Protein AF-A0A3B0MAX9-F1 (afdb_monomer)

pLDDT: mean 85.45, std 11.59, range [52.34, 97.44]

Sequence (122 aa):
MYVTTYPCHYCARHIVASGIDEVQFIEPYPKSKATELHSDSITTESSDWSPPSQGGTHVLFRPFVGVAPQLYRRVFLKDRSYKDKISGDFVFGTPAWGRPTEVYKVSYSAMEAELALEVDSA

Structure (mmCIF, N/CA/C/O backbone):
data_AF-A0A3B0MAX9-F1
#
_entry.id   AF-A0A3B0MAX9-F1
#
loop_
_atom_site.group_PDB
_atom_site.id
_atom_site.type_symbol
_atom_site.label_atom_id
_atom_site.label_alt_id
_atom_site.label_comp_id
_atom_site.label_asym_id
_atom_site.label_entity_id
_atom_site.label_seq_id
_atom_site.pdbx_PDB_ins_code
_atom_site.Cartn_x
_atom_site.Cartn_y
_atom_site.Cartn_z
_atom_site.occupancy
_atom_site.B_iso_or_equiv
_atom_site.auth_seq_id
_atom_site.auth_comp_id
_atom_site.auth_asym_id
_atom_site.auth_atom_id
_atom_site.pdbx_PDB_model_num
AT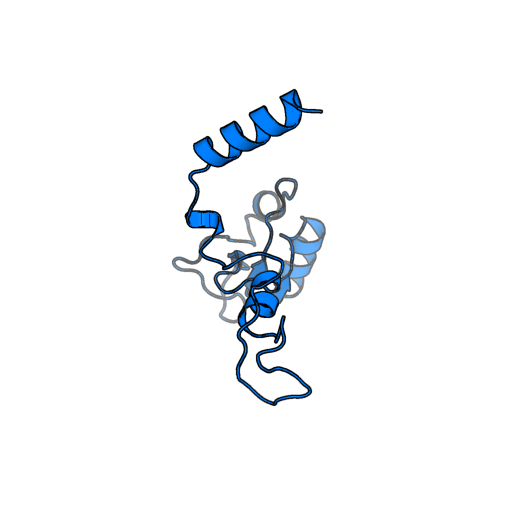OM 1 N N . MET A 1 1 ? -6.851 -9.449 -0.010 1.00 95.00 1 MET A N 1
ATOM 2 C CA . MET A 1 1 ? -7.376 -8.546 -1.061 1.00 95.00 1 MET A CA 1
ATOM 3 C C . 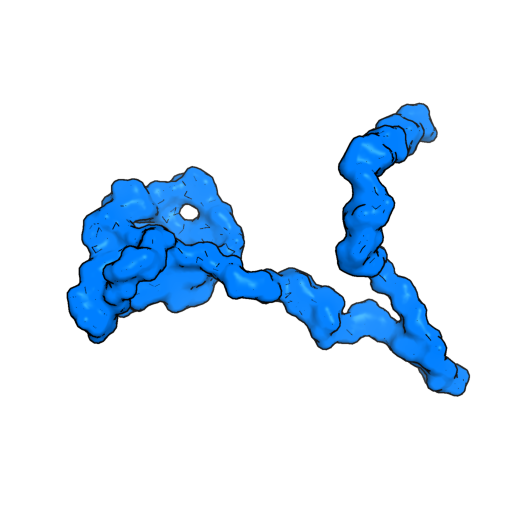MET A 1 1 ? -6.283 -7.566 -1.465 1.00 95.00 1 MET A C 1
ATOM 5 O O . MET A 1 1 ? -5.558 -7.107 -0.594 1.00 95.00 1 MET A O 1
ATOM 9 N N . TYR A 1 2 ? -6.158 -7.242 -2.754 1.00 95.25 2 TYR A N 1
ATOM 10 C CA . TYR A 1 2 ? -5.169 -6.280 -3.258 1.00 95.25 2 TYR A CA 1
ATOM 11 C C . TYR A 1 2 ? -5.874 -5.075 -3.874 1.00 95.25 2 TYR A C 1
ATOM 13 O O . TYR A 1 2 ? -6.798 -5.246 -4.669 1.00 95.25 2 TYR A O 1
ATOM 21 N N . VAL A 1 3 ? -5.440 -3.870 -3.513 1.00 95.44 3 VAL A N 1
ATOM 22 C CA . VAL A 1 3 ? -5.977 -2.602 -4.017 1.00 95.44 3 VAL A CA 1
ATOM 23 C C . VAL A 1 3 ? -4.845 -1.661 -4.413 1.00 95.44 3 VAL A C 1
ATOM 25 O O . VAL A 1 3 ? -3.737 -1.726 -3.885 1.00 95.44 3 VAL A O 1
ATOM 28 N N . THR A 1 4 ? -5.107 -0.764 -5.358 1.00 93.56 4 THR A N 1
ATOM 29 C CA . THR A 1 4 ? -4.113 0.233 -5.777 1.00 93.56 4 THR A CA 1
ATOM 30 C C . THR A 1 4 ? -3.989 1.368 -4.770 1.00 93.56 4 THR A C 1
ATOM 32 O O . THR A 1 4 ? -2.891 1.856 -4.548 1.00 93.56 4 THR A O 1
ATOM 35 N N . THR A 1 5 ? -5.080 1.742 -4.105 1.00 95.12 5 THR A N 1
ATOM 36 C CA . THR A 1 5 ? -5.141 2.903 -3.210 1.00 95.12 5 THR A CA 1
ATOM 37 C C . THR A 1 5 ? -5.804 2.514 -1.890 1.00 95.12 5 THR A C 1
ATOM 39 O O . THR A 1 5 ? -6.697 1.664 -1.870 1.00 95.12 5 THR A O 1
ATOM 42 N N . TYR A 1 6 ? -5.370 3.126 -0.787 1.00 97.12 6 TYR A N 1
ATOM 43 C CA . TYR A 1 6 ? -5.881 2.839 0.553 1.00 97.12 6 TYR A CA 1
ATOM 44 C C . TYR A 1 6 ? -7.418 3.003 0.637 1.00 97.12 6 TYR A C 1
ATOM 46 O O . TYR A 1 6 ? -7.936 4.052 0.236 1.00 97.12 6 TYR A O 1
ATOM 54 N N . PRO A 1 7 ? -8.169 2.004 1.152 1.00 96.94 7 PRO A N 1
ATOM 55 C CA . PRO A 1 7 ? -9.632 2.035 1.140 1.00 96.94 7 PRO A CA 1
ATOM 56 C C . PRO A 1 7 ? -10.217 3.216 1.922 1.00 96.94 7 PRO A C 1
ATOM 58 O O . PRO A 1 7 ? -9.702 3.609 2.970 1.00 96.94 7 PRO A O 1
ATOM 61 N N . CYS A 1 8 ? -11.337 3.766 1.446 1.00 95.94 8 CYS A N 1
ATOM 62 C CA . CYS A 1 8 ? -12.124 4.737 2.207 1.00 95.94 8 CYS A CA 1
ATOM 63 C C . CYS A 1 8 ? -12.957 4.045 3.306 1.00 95.94 8 CYS A C 1
ATOM 65 O O . CYS A 1 8 ? -13.072 2.821 3.341 1.00 95.94 8 CYS A O 1
ATOM 67 N N . HIS A 1 9 ? -13.593 4.824 4.184 1.00 95.00 9 HIS A N 1
ATOM 68 C CA . HIS A 1 9 ? -14.373 4.305 5.316 1.00 95.00 9 HIS A CA 1
ATOM 69 C C . HIS A 1 9 ? -15.600 3.458 4.915 1.00 95.00 9 HIS A C 1
ATOM 71 O O . HIS A 1 9 ? -15.942 2.516 5.630 1.00 95.00 9 HIS A O 1
ATOM 77 N N . TYR A 1 10 ? -16.246 3.745 3.776 1.00 95.19 10 TYR A N 1
ATOM 78 C CA . TYR A 1 10 ? -17.339 2.909 3.259 1.00 95.19 10 TYR A CA 1
ATOM 79 C C . TYR A 1 10 ? -16.824 1.574 2.720 1.00 95.19 10 TYR A C 1
ATOM 81 O O . TYR A 1 10 ? -17.371 0.527 3.058 1.00 95.19 10 TYR A O 1
ATOM 89 N N . CYS A 1 11 ? -15.735 1.593 1.945 1.00 96.12 11 CYS A N 1
ATOM 90 C CA . CYS A 1 11 ? -15.091 0.366 1.479 1.00 96.12 11 CYS A CA 1
ATOM 91 C C . CYS A 1 11 ? -14.624 -0.489 2.662 1.00 96.12 11 CYS A C 1
ATOM 93 O O . CYS A 1 11 ? -14.879 -1.687 2.680 1.00 96.12 11 CYS A O 1
ATOM 95 N N . ALA A 1 12 ? -14.006 0.131 3.670 1.00 96.38 12 ALA A N 1
ATOM 96 C CA . ALA A 1 12 ? -13.536 -0.536 4.879 1.00 96.38 12 ALA A CA 1
ATOM 97 C C . ALA A 1 12 ? -14.659 -1.289 5.611 1.00 96.38 12 ALA A C 1
ATOM 99 O O . ALA A 1 12 ? -14.485 -2.459 5.941 1.00 96.38 12 ALA A O 1
ATOM 100 N N . ARG A 1 13 ? -15.846 -0.680 5.750 1.00 95.81 13 ARG A N 1
ATOM 101 C CA . ARG A 1 13 ? -17.030 -1.343 6.325 1.00 95.81 13 ARG A CA 1
ATOM 102 C C . ARG A 1 13 ? -17.394 -2.627 5.577 1.00 95.81 13 ARG A C 1
ATOM 104 O O . ARG A 1 13 ? -17.696 -3.639 6.202 1.00 95.81 13 ARG A O 1
ATOM 111 N N . HIS A 1 14 ? -17.394 -2.585 4.246 1.00 96.56 14 HIS A N 1
ATOM 112 C CA . HIS A 1 14 ? -17.717 -3.758 3.432 1.00 96.56 14 HIS A CA 1
ATOM 113 C C . HIS A 1 14 ? -16.614 -4.818 3.479 1.00 96.56 14 HIS A C 1
ATOM 115 O O . HIS A 1 14 ? -16.927 -6.003 3.528 1.00 96.56 14 HIS A O 1
ATOM 121 N N . ILE A 1 15 ? -15.347 -4.399 3.520 1.00 96.75 15 ILE A N 1
ATOM 122 C CA . ILE A 1 15 ? -14.191 -5.293 3.647 1.00 96.75 15 ILE A CA 1
ATOM 123 C C . ILE A 1 15 ? -14.290 -6.090 4.953 1.00 96.75 15 ILE A C 1
ATOM 125 O O . ILE A 1 15 ? -14.263 -7.319 4.914 1.00 96.75 15 ILE A O 1
ATOM 129 N N . VAL A 1 16 ? -14.491 -5.403 6.082 1.00 95.81 16 VAL A N 1
ATOM 130 C CA . VAL A 1 16 ? -14.672 -6.036 7.399 1.00 95.81 16 VAL A CA 1
ATOM 131 C C . VAL A 1 16 ? -15.869 -6.989 7.385 1.00 95.81 16 VAL A C 1
ATOM 133 O O . VAL A 1 16 ? -15.727 -8.158 7.729 1.00 95.81 16 VAL A O 1
ATOM 136 N N . ALA A 1 17 ? -17.034 -6.536 6.907 1.00 95.12 17 ALA A N 1
ATOM 137 C CA . ALA A 1 17 ? -18.247 -7.358 6.874 1.00 95.12 17 ALA A CA 1
ATOM 138 C C . ALA A 1 17 ? -18.128 -8.608 5.982 1.00 95.12 17 ALA A C 1
ATOM 140 O O . ALA A 1 17 ? -18.837 -9.587 6.197 1.00 95.12 17 ALA A O 1
ATOM 141 N N . SER A 1 18 ? -17.245 -8.580 4.980 1.00 95.38 18 SER A N 1
ATOM 142 C CA . SER A 1 18 ? -16.983 -9.726 4.104 1.00 95.38 18 SER A CA 1
ATOM 143 C C . SER A 1 18 ? -16.016 -10.758 4.693 1.00 95.38 18 SER A C 1
ATOM 145 O O . SER A 1 18 ? -15.798 -11.792 4.067 1.00 95.38 18 SER A O 1
ATOM 147 N N . GLY A 1 19 ? -15.444 -10.499 5.876 1.00 93.62 19 GLY A N 1
ATOM 148 C CA . GLY A 1 19 ? -14.521 -11.422 6.540 1.00 93.62 19 GLY A CA 1
ATOM 149 C C . GLY A 1 19 ? -13.186 -11.577 5.810 1.00 93.62 19 GLY A C 1
ATOM 150 O O . GLY A 1 19 ? -12.591 -12.650 5.833 1.00 93.62 19 GLY A O 1
ATOM 151 N N . ILE A 1 20 ? -12.730 -10.534 5.109 1.00 96.88 20 ILE A N 1
ATOM 152 C CA . ILE A 1 20 ? -11.412 -10.529 4.465 1.00 96.88 20 ILE A CA 1
ATOM 153 C C . ILE A 1 20 ? -10.336 -10.495 5.545 1.00 96.88 20 ILE A C 1
ATOM 155 O O . ILE A 1 20 ? -10.395 -9.654 6.432 1.00 96.88 20 ILE A O 1
ATOM 159 N N . ASP A 1 21 ? -9.316 -11.341 5.416 1.00 96.88 21 ASP A N 1
ATOM 160 C CA . ASP A 1 21 ? -8.231 -11.365 6.396 1.00 96.88 21 ASP A CA 1
ATOM 161 C C . ASP A 1 21 ? -7.308 -10.147 6.284 1.00 96.88 21 ASP A C 1
ATOM 163 O O . ASP A 1 21 ? -7.007 -9.468 7.262 1.00 96.88 21 ASP A O 1
ATOM 167 N N . GLU A 1 22 ? -6.856 -9.855 5.067 1.00 96.69 22 GLU A N 1
ATOM 168 C CA . GLU A 1 22 ? -5.798 -8.880 4.829 1.00 96.69 22 GLU A CA 1
ATOM 169 C C . GLU A 1 22 ? -6.064 -8.060 3.561 1.00 96.69 22 GLU A C 1
ATOM 171 O O . GLU A 1 22 ? -6.474 -8.593 2.521 1.00 96.69 22 GLU A O 1
ATOM 176 N N . VAL A 1 23 ? -5.776 -6.762 3.626 1.00 97.44 23 VAL A N 1
ATOM 177 C CA . VAL A 1 23 ? -5.782 -5.820 2.508 1.00 97.44 23 VAL A CA 1
ATOM 178 C C . VAL A 1 23 ? -4.375 -5.274 2.288 1.00 97.44 23 VAL A C 1
ATOM 180 O O . VAL A 1 23 ? -3.795 -4.646 3.173 1.00 97.44 23 VAL A O 1
ATOM 183 N N . GLN A 1 24 ? -3.858 -5.455 1.074 1.00 96.12 24 GLN A N 1
ATOM 184 C CA . GLN A 1 24 ? -2.622 -4.825 0.614 1.00 96.12 24 GLN A CA 1
ATOM 185 C C . GLN A 1 24 ? -2.920 -3.658 -0.314 1.00 96.12 24 GLN A C 1
ATOM 187 O O . GLN A 1 24 ? -3.632 -3.829 -1.305 1.00 96.12 24 GLN A O 1
ATOM 192 N N . PHE A 1 25 ? -2.350 -2.493 -0.012 1.00 95.69 25 PHE A N 1
ATOM 193 C CA . PHE A 1 25 ? -2.522 -1.272 -0.799 1.00 95.69 25 PHE A CA 1
ATOM 194 C C . PHE A 1 25 ? -1.181 -0.717 -1.285 1.00 95.69 25 PHE A C 1
ATOM 196 O O . PHE A 1 25 ? -0.178 -0.823 -0.587 1.00 95.69 25 PHE A O 1
ATOM 203 N N . ILE A 1 26 ? -1.152 -0.116 -2.477 1.00 92.94 26 ILE A N 1
ATOM 204 C CA . ILE A 1 26 ? 0.079 0.466 -3.041 1.00 92.94 26 ILE A CA 1
ATOM 205 C C . ILE A 1 26 ? 0.218 1.933 -2.624 1.00 92.94 26 ILE A C 1
ATOM 207 O O . ILE A 1 26 ? 1.256 2.344 -2.116 1.00 92.94 26 ILE A O 1
ATOM 211 N N . GLU A 1 27 ? -0.833 2.722 -2.823 1.00 92.25 27 GLU A N 1
ATOM 212 C CA . GLU A 1 27 ? -0.810 4.168 -2.622 1.00 92.25 27 GLU A CA 1
ATOM 213 C C . GLU A 1 27 ? -1.568 4.561 -1.346 1.00 92.25 27 GLU A C 1
ATOM 215 O O . GLU A 1 27 ? -2.696 4.097 -1.128 1.00 92.25 27 GLU A O 1
ATOM 220 N N . PRO A 1 28 ? -1.000 5.434 -0.496 1.00 93.25 28 PRO A N 1
ATOM 221 C CA . PRO A 1 28 ? -1.709 5.950 0.668 1.00 93.25 28 PRO A CA 1
ATOM 222 C C . PRO A 1 28 ? -2.867 6.869 0.246 1.00 93.25 28 PRO A C 1
ATOM 224 O O . PRO A 1 28 ? -2.804 7.543 -0.781 1.00 93.25 28 PRO A O 1
ATOM 227 N N . TYR A 1 29 ? -3.910 6.956 1.077 1.00 94.56 29 TYR A N 1
ATOM 228 C CA . TYR A 1 29 ? -5.022 7.894 0.886 1.00 94.56 29 TYR A CA 1
ATOM 229 C C . TYR A 1 29 ? -5.197 8.771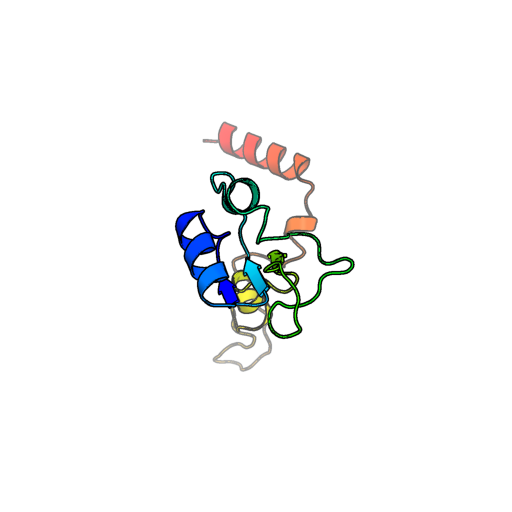 2.135 1.00 94.56 29 TYR A C 1
ATOM 231 O O . TYR A 1 29 ? -5.958 8.407 3.032 1.00 94.56 29 TYR A O 1
ATOM 239 N N . PRO A 1 30 ? -4.526 9.938 2.213 1.00 90.81 30 PRO A N 1
ATOM 240 C CA . PRO A 1 30 ? -4.472 10.760 3.431 1.00 90.81 30 PRO A CA 1
ATOM 241 C C . PRO A 1 30 ? -5.828 11.261 3.943 1.00 90.81 30 PRO A C 1
ATOM 243 O O . PRO A 1 30 ? -5.961 11.616 5.106 1.00 90.81 30 PRO A O 1
ATOM 246 N N . LYS A 1 31 ? -6.844 11.313 3.073 1.00 91.69 31 LYS A N 1
ATOM 247 C CA . LYS A 1 31 ? -8.208 11.725 3.444 1.00 91.69 31 LYS A CA 1
ATOM 248 C C . LYS A 1 31 ? -9.057 10.567 3.979 1.00 91.69 31 LYS A C 1
ATOM 250 O O . LYS A 1 31 ? -10.193 10.794 4.392 1.00 91.69 31 LYS A O 1
ATOM 255 N N . SER A 1 32 ? -8.557 9.332 3.930 1.00 93.88 32 SER A N 1
ATOM 256 C CA . SER A 1 32 ? -9.277 8.185 4.472 1.00 93.88 32 SER A CA 1
ATOM 257 C C . SER A 1 32 ? -9.290 8.225 5.993 1.00 93.88 32 SER A C 1
ATOM 259 O O . SER A 1 32 ? -8.254 8.385 6.626 1.00 93.88 32 SER A O 1
ATOM 261 N N . LYS A 1 33 ? -10.469 7.992 6.569 1.00 93.25 33 LYS A N 1
ATOM 262 C CA . LYS A 1 33 ? -10.669 7.782 8.008 1.00 93.25 33 LYS A CA 1
ATOM 263 C C . LYS A 1 33 ? -10.958 6.319 8.347 1.00 93.25 33 LYS A C 1
ATOM 265 O O . LYS A 1 33 ? -11.597 6.040 9.352 1.00 93.25 33 LYS A O 1
ATOM 270 N N . ALA A 1 34 ? -10.579 5.378 7.477 1.00 95.19 34 ALA A N 1
ATOM 271 C CA . ALA A 1 34 ? -10.944 3.970 7.644 1.00 95.19 34 ALA A CA 1
ATOM 272 C C . ALA A 1 34 ? -10.451 3.384 8.977 1.00 95.19 34 ALA A C 1
ATOM 274 O O . ALA A 1 34 ? -11.254 2.807 9.698 1.00 95.19 34 ALA A O 1
ATOM 275 N N . THR A 1 35 ? -9.176 3.584 9.324 1.00 93.62 35 THR A N 1
ATOM 276 C CA . THR A 1 35 ? -8.595 3.080 10.583 1.00 93.62 35 THR A CA 1
ATOM 277 C C . THR A 1 35 ? -9.142 3.807 11.804 1.00 93.62 35 THR A C 1
ATOM 279 O O . THR A 1 35 ? -9.314 3.201 12.848 1.00 93.62 35 THR A O 1
ATOM 282 N N . GLU A 1 36 ? -9.424 5.106 11.680 1.00 94.19 36 GLU A N 1
ATOM 283 C CA . GLU A 1 36 ? -9.956 5.917 12.780 1.00 94.19 36 GLU A CA 1
ATOM 284 C C . GLU A 1 36 ? -11.405 5.526 13.115 1.00 94.19 36 GLU A C 1
ATOM 286 O O . GLU A 1 36 ? -11.755 5.401 14.283 1.00 94.19 36 GLU A O 1
ATOM 291 N N . LEU A 1 37 ? -12.244 5.314 12.094 1.00 94.62 37 LEU A N 1
ATOM 292 C CA . LEU A 1 37 ? -13.668 5.000 12.262 1.00 94.62 37 LEU A CA 1
ATOM 293 C C . LEU A 1 37 ? -13.952 3.521 12.551 1.00 94.62 37 LEU A C 1
ATOM 295 O O . LEU A 1 37 ? -15.006 3.229 13.104 1.00 94.62 37 LEU A O 1
ATOM 299 N N . HIS A 1 38 ? -13.053 2.615 12.160 1.00 94.31 38 HIS A N 1
ATOM 300 C CA . HIS A 1 38 ? -13.193 1.162 12.342 1.00 94.31 38 HIS A CA 1
ATOM 301 C C . HIS A 1 38 ? -11.994 0.587 13.108 1.00 94.31 38 HIS A C 1
ATOM 303 O O . HIS A 1 38 ? -11.443 -0.451 12.739 1.00 94.31 38 HIS A O 1
ATOM 309 N N . SER A 1 39 ? -11.541 1.300 14.142 1.00 93.94 39 SER A N 1
ATOM 310 C CA . SER A 1 39 ? -10.390 0.919 14.978 1.00 93.94 39 SER A CA 1
ATOM 311 C C . SER A 1 39 ? -10.626 -0.343 15.812 1.00 93.94 39 SER A C 1
ATOM 313 O O . SER A 1 39 ? -9.678 -0.938 16.308 1.00 93.94 39 SER A O 1
ATOM 315 N N . ASP A 1 40 ? -11.882 -0.757 15.945 1.00 94.69 40 ASP A N 1
ATOM 316 C CA . ASP A 1 40 ? -12.343 -1.978 16.604 1.00 94.69 40 ASP A CA 1
ATOM 317 C C . ASP A 1 40 ? -12.207 -3.236 15.730 1.00 94.69 40 ASP A C 1
ATOM 319 O O . ASP A 1 40 ? -12.297 -4.353 16.236 1.00 94.69 40 ASP A O 1
ATOM 323 N N . SER A 1 41 ? -12.036 -3.054 14.417 1.00 95.12 41 SER A N 1
ATOM 324 C CA . SER A 1 41 ? -12.074 -4.137 13.429 1.00 95.12 41 SER A CA 1
ATOM 325 C C . SER A 1 41 ? -10.925 -4.096 12.417 1.00 95.12 41 SER A C 1
ATOM 327 O O . SER A 1 41 ? -10.794 -5.009 11.602 1.00 95.12 41 SER A O 1
ATOM 329 N N . ILE A 1 42 ? -10.096 -3.050 12.413 1.00 96.50 42 ILE A N 1
ATOM 330 C CA . ILE A 1 42 ? -8.983 -2.874 11.471 1.00 96.50 42 ILE A CA 1
ATOM 331 C C . ILE A 1 42 ? -7.701 -2.592 12.243 1.00 96.50 42 ILE A C 1
ATOM 333 O O . ILE A 1 42 ? -7.675 -1.733 13.117 1.00 96.50 42 ILE A O 1
ATOM 337 N N . THR A 1 43 ? -6.617 -3.266 11.865 1.00 95.62 43 THR A N 1
ATOM 338 C CA . THR A 1 43 ? -5.269 -2.975 12.363 1.00 95.62 43 THR A CA 1
ATOM 339 C C . THR A 1 43 ? -4.310 -2.710 11.207 1.00 95.62 43 THR A C 1
ATOM 341 O O . THR A 1 43 ? -4.466 -3.260 10.116 1.00 95.62 43 THR A O 1
ATOM 344 N N . THR A 1 44 ? -3.310 -1.859 11.429 1.00 94.25 44 THR A N 1
ATOM 345 C CA . THR A 1 44 ? -2.181 -1.663 10.500 1.00 94.25 44 THR A CA 1
ATOM 346 C C . THR A 1 44 ? -0.904 -2.348 10.976 1.00 94.25 44 THR A C 1
ATOM 348 O O . THR A 1 44 ? 0.074 -2.423 10.235 1.00 94.25 44 THR A O 1
ATOM 351 N N . GLU A 1 45 ? -0.900 -2.837 12.213 1.00 92.12 45 GLU A N 1
ATOM 352 C CA . GLU A 1 45 ? 0.246 -3.495 12.825 1.00 92.12 45 GLU A CA 1
ATOM 353 C C . GLU A 1 45 ? 0.194 -4.995 12.542 1.00 92.12 45 GLU A C 1
ATOM 355 O O . GLU A 1 45 ? -0.817 -5.654 12.779 1.00 92.12 45 GLU A O 1
ATOM 360 N N . SER A 1 46 ? 1.292 -5.538 12.015 1.00 89.38 46 SER A N 1
ATOM 361 C CA . SER A 1 46 ? 1.414 -6.970 11.723 1.00 89.38 46 SER A CA 1
ATOM 362 C C . SER A 1 46 ? 1.994 -7.783 12.884 1.00 89.38 46 SER A C 1
ATOM 364 O O . SER A 1 46 ? 1.989 -9.009 12.823 1.00 89.38 46 SER A O 1
ATOM 366 N N . SER A 1 47 ? 2.553 -7.126 13.904 1.00 87.00 47 SER A N 1
ATOM 367 C CA . SER A 1 47 ? 3.067 -7.774 15.114 1.00 87.00 47 SER A CA 1
ATOM 368 C C . SER A 1 47 ? 1.908 -8.371 15.907 1.00 87.00 47 SER A C 1
ATOM 370 O O . SER A 1 47 ? 0.956 -7.666 16.223 1.00 87.00 47 SER A O 1
ATOM 372 N N . ASP A 1 48 ? 1.979 -9.674 16.181 1.00 88.00 48 ASP A N 1
ATOM 373 C CA . ASP A 1 48 ? 0.977 -10.443 16.937 1.00 88.00 48 ASP A CA 1
ATOM 374 C C . ASP A 1 48 ? -0.436 -10.471 16.321 1.00 88.00 48 ASP A C 1
ATOM 376 O O . ASP A 1 48 ? -1.413 -10.858 16.966 1.00 88.00 48 ASP A O 1
ATOM 380 N N . TRP A 1 49 ? -0.553 -10.114 15.039 1.00 95.00 49 TRP A N 1
ATOM 381 C CA . TRP A 1 49 ? -1.811 -10.195 14.308 1.00 95.00 49 TRP A CA 1
ATOM 382 C C . TRP A 1 49 ? -2.163 -11.645 13.954 1.00 95.00 49 TRP A C 1
ATOM 384 O O . TRP A 1 49 ? -1.340 -12.399 13.430 1.00 95.00 49 TRP A O 1
ATOM 394 N N . SER A 1 50 ? -3.425 -12.012 14.187 1.00 94.31 50 SER A N 1
ATOM 395 C CA . SER A 1 50 ? -4.022 -13.266 13.725 1.00 94.31 50 SER A CA 1
ATOM 396 C C . SER A 1 50 ? -5.133 -12.978 12.712 1.00 94.31 50 SER A C 1
ATOM 398 O O . SER A 1 50 ? -5.893 -12.021 12.893 1.00 94.31 50 SER A O 1
ATOM 400 N N . PRO A 1 51 ? -5.253 -13.785 11.645 1.00 94.56 51 PRO A N 1
ATOM 401 C CA . PRO A 1 51 ? -6.271 -13.567 10.633 1.00 94.56 51 PRO A CA 1
ATOM 402 C C . PRO A 1 51 ? -7.684 -13.841 11.173 1.00 94.56 51 PRO A C 1
ATOM 404 O O . PRO A 1 51 ? -7.873 -14.812 11.915 1.00 94.56 51 PRO A O 1
ATOM 407 N N . PRO A 1 52 ? -8.690 -13.043 10.770 1.00 93.62 52 PRO A N 1
ATOM 408 C CA . PRO A 1 52 ? -10.107 -13.298 11.022 1.00 93.62 52 PRO A CA 1
ATOM 409 C C . PRO A 1 52 ? -10.551 -14.739 10.749 1.00 93.62 52 PRO A C 1
ATOM 411 O O . PRO A 1 52 ? -11.276 -15.331 11.549 1.00 93.62 52 PRO A O 1
ATOM 414 N N . SER A 1 53 ? -10.049 -15.354 9.677 1.00 93.81 53 SER A N 1
ATOM 415 C CA . SER A 1 53 ? -10.314 -16.753 9.329 1.00 93.81 53 SER A CA 1
ATOM 416 C C . SER A 1 53 ? -9.806 -17.776 10.356 1.00 93.81 53 SER A C 1
ATOM 418 O O . SER A 1 53 ? -10.307 -18.898 10.390 1.00 93.81 53 SER A O 1
ATOM 420 N N . GLN A 1 54 ? -8.852 -17.403 11.216 1.00 93.44 54 GLN A N 1
ATOM 421 C CA . GLN A 1 54 ? -8.316 -18.234 12.304 1.00 93.44 54 GLN A CA 1
ATOM 422 C C . GLN A 1 54 ? -8.764 -17.762 13.697 1.00 93.44 54 GLN A C 1
ATOM 424 O O . GLN A 1 54 ? -8.170 -18.148 14.701 1.00 93.44 54 GLN A O 1
ATOM 429 N N . GLY A 1 55 ? -9.817 -16.944 13.777 1.00 90.88 55 GLY A N 1
ATOM 430 C CA . GLY A 1 55 ? -10.351 -16.437 15.044 1.00 90.88 55 GLY A CA 1
ATOM 431 C C . GLY A 1 55 ? -9.736 -15.116 15.508 1.00 90.88 55 GLY A C 1
ATOM 432 O O . GLY A 1 55 ? -10.003 -14.687 16.630 1.00 90.88 55 GLY A O 1
ATOM 433 N N . GLY A 1 56 ? -8.946 -14.456 14.657 1.00 93.19 56 GLY A N 1
ATOM 434 C CA . GLY A 1 56 ? -8.581 -13.059 14.854 1.00 93.19 56 GLY A CA 1
ATOM 435 C C . GLY A 1 56 ? -9.798 -12.136 14.769 1.00 93.19 56 GLY A C 1
ATOM 436 O O . GLY A 1 56 ? -10.835 -12.480 14.206 1.00 93.19 56 GLY A O 1
ATOM 437 N N . THR A 1 57 ? -9.686 -10.941 15.339 1.00 92.81 57 THR A N 1
ATOM 438 C CA . THR A 1 57 ? -10.789 -9.963 15.357 1.00 92.81 57 THR A CA 1
ATOM 439 C C . THR A 1 57 ? -10.609 -8.834 14.348 1.00 92.81 57 THR A C 1
ATOM 441 O O . THR A 1 57 ? -11.593 -8.228 13.941 1.00 92.81 57 THR A O 1
ATOM 444 N N . HIS A 1 58 ? -9.371 -8.562 13.923 1.00 95.69 58 HIS A N 1
ATOM 445 C CA . HIS A 1 58 ? -9.046 -7.399 13.101 1.00 95.69 58 HIS A CA 1
ATOM 446 C C . HIS A 1 58 ? -8.609 -7.800 11.695 1.00 95.69 58 HIS A C 1
ATOM 448 O O . HIS A 1 58 ? -7.801 -8.710 11.518 1.00 95.69 58 HIS A O 1
ATOM 454 N N . VAL A 1 59 ? -9.075 -7.057 10.697 1.00 97.25 59 VAL A N 1
ATOM 455 C CA . VAL A 1 59 ? -8.560 -7.114 9.327 1.00 97.25 59 VAL A CA 1
ATOM 456 C C . VAL A 1 59 ? -7.243 -6.346 9.256 1.00 97.25 59 VAL A C 1
ATOM 458 O O . VAL A 1 59 ? -7.169 -5.199 9.703 1.00 97.25 59 VAL A O 1
ATOM 461 N N . LEU A 1 60 ? -6.208 -6.943 8.663 1.00 97.44 60 LEU A N 1
ATOM 462 C CA . LEU A 1 60 ? -4.901 -6.298 8.530 1.00 97.44 60 LEU A CA 1
ATOM 463 C C . LEU A 1 60 ? -4.832 -5.441 7.267 1.00 97.44 60 LEU A C 1
ATOM 465 O O . LEU A 1 60 ? -4.966 -5.939 6.151 1.00 97.44 60 LEU A O 1
ATOM 469 N N . PHE A 1 61 ? -4.576 -4.148 7.429 1.00 97.12 61 PHE A N 1
ATOM 470 C CA . PHE A 1 61 ? -4.330 -3.215 6.336 1.00 97.12 61 PHE A CA 1
ATOM 471 C C . PHE A 1 61 ? -2.836 -2.923 6.286 1.00 97.12 61 PHE A C 1
ATOM 473 O O . PHE A 1 61 ? -2.316 -2.201 7.133 1.00 97.12 61 PHE A O 1
ATOM 480 N N . ARG A 1 62 ? -2.136 -3.449 5.277 1.00 95.69 62 ARG A N 1
ATOM 481 C CA . ARG A 1 62 ? -0.689 -3.246 5.146 1.00 95.69 62 ARG A CA 1
ATOM 482 C C . ARG A 1 62 ? -0.292 -2.646 3.798 1.00 95.69 62 ARG A C 1
ATOM 484 O O . ARG A 1 62 ? -0.906 -2.969 2.776 1.00 95.69 62 ARG A O 1
ATOM 491 N N . PRO A 1 63 ? 0.747 -1.799 3.760 1.00 94.75 63 PRO A N 1
ATOM 492 C CA . PRO A 1 63 ? 1.300 -1.346 2.497 1.00 94.75 63 PRO A CA 1
ATOM 493 C C . PRO A 1 63 ? 1.908 -2.532 1.744 1.00 94.75 63 PRO A C 1
ATOM 495 O O . PRO A 1 63 ? 2.513 -3.433 2.330 1.00 94.75 63 PRO A O 1
ATOM 498 N N . PHE A 1 64 ? 1.746 -2.532 0.427 1.00 92.62 64 PHE A N 1
ATOM 499 C CA . PHE A 1 64 ? 2.383 -3.494 -0.454 1.00 92.62 64 PHE A CA 1
ATOM 500 C C . PHE A 1 64 ? 3.899 -3.274 -0.434 1.00 92.62 64 PHE A C 1
ATOM 502 O O . PHE A 1 64 ? 4.387 -2.193 -0.766 1.00 92.62 64 PHE A O 1
ATOM 509 N N . VAL A 1 65 ? 4.647 -4.318 -0.076 1.00 89.31 65 VAL A N 1
ATOM 510 C CA . VAL A 1 65 ? 6.113 -4.322 -0.101 1.00 89.31 65 VAL A CA 1
ATOM 511 C C . VAL A 1 65 ? 6.567 -5.228 -1.238 1.00 89.31 65 VAL A C 1
ATOM 513 O O . VAL A 1 65 ? 6.322 -6.432 -1.219 1.00 89.31 65 VAL A O 1
ATOM 516 N N . GLY A 1 66 ? 7.226 -4.650 -2.240 1.00 85.75 66 GLY A N 1
ATOM 517 C CA . GLY A 1 66 ? 7.714 -5.392 -3.397 1.00 85.75 66 GLY A CA 1
ATOM 518 C C . GLY A 1 66 ? 7.893 -4.517 -4.631 1.00 85.75 66 GLY A C 1
ATOM 519 O O . GLY A 1 66 ? 8.014 -3.295 -4.552 1.00 85.75 66 GLY A O 1
ATOM 520 N N . VAL A 1 67 ? 7.902 -5.156 -5.801 1.00 83.31 67 VAL A N 1
ATOM 521 C CA . VAL A 1 67 ? 8.006 -4.460 -7.086 1.00 83.31 67 VAL A CA 1
ATOM 522 C C . VAL A 1 67 ? 6.637 -3.902 -7.454 1.00 83.31 67 VAL A C 1
ATOM 524 O O . VAL A 1 67 ? 5.729 -4.655 -7.803 1.00 83.31 67 VAL A O 1
ATOM 527 N N . ALA A 1 68 ? 6.487 -2.578 -7.388 1.00 79.06 68 ALA A N 1
ATOM 528 C CA . ALA A 1 68 ? 5.259 -1.919 -7.815 1.00 79.06 68 ALA A CA 1
ATOM 529 C C . ALA A 1 68 ? 4.923 -2.294 -9.276 1.00 79.06 68 ALA A C 1
ATOM 531 O O . ALA A 1 68 ? 5.841 -2.403 -10.098 1.00 79.06 68 ALA A O 1
ATOM 532 N N . PRO A 1 69 ? 3.637 -2.421 -9.652 1.00 79.19 69 PRO A N 1
ATOM 533 C CA . PRO A 1 69 ? 3.235 -2.794 -11.012 1.00 79.19 69 PRO A CA 1
ATOM 534 C C . PRO A 1 69 ? 3.876 -1.927 -12.109 1.00 79.19 69 PRO A C 1
ATOM 536 O O . PRO A 1 69 ? 4.280 -2.430 -13.158 1.00 79.19 69 PRO A O 1
ATOM 539 N N . GLN A 1 70 ? 4.048 -0.628 -11.838 1.00 75.56 70 GLN A N 1
ATOM 540 C CA . GLN A 1 70 ? 4.718 0.311 -12.746 1.00 75.56 70 GLN A CA 1
ATOM 541 C C . GLN A 1 70 ? 6.200 -0.027 -12.962 1.00 75.56 70 GLN A C 1
ATOM 543 O O . GLN A 1 70 ? 6.717 0.113 -14.070 1.00 75.56 70 GLN A O 1
ATOM 548 N N . LEU A 1 71 ? 6.888 -0.497 -11.919 1.00 76.12 71 LEU A N 1
ATOM 549 C 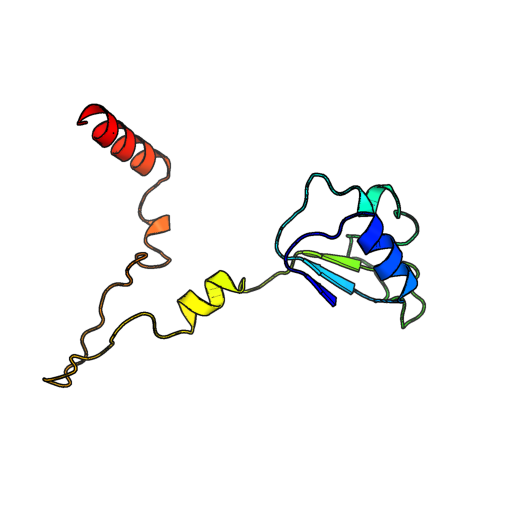CA . LEU A 1 71 ? 8.295 -0.884 -11.984 1.00 76.12 71 LEU A CA 1
ATOM 550 C C . LEU A 1 71 ? 8.464 -2.257 -12.649 1.00 76.12 71 LEU A C 1
ATOM 552 O O . LEU A 1 71 ? 9.407 -2.452 -13.410 1.00 76.12 71 LEU A O 1
ATOM 556 N N . TYR A 1 72 ? 7.522 -3.182 -12.433 1.00 81.56 72 TYR A N 1
ATOM 557 C CA . TYR A 1 72 ? 7.550 -4.515 -13.042 1.00 81.56 72 TYR A CA 1
ATOM 558 C C . TYR A 1 72 ? 7.612 -4.429 -14.570 1.00 81.56 72 TYR A C 1
ATOM 560 O O . TYR A 1 72 ? 8.469 -5.049 -15.199 1.00 81.56 72 TYR A O 1
ATOM 568 N N . ARG A 1 73 ? 6.767 -3.581 -15.173 1.00 77.69 73 ARG A N 1
ATOM 569 C CA . ARG A 1 73 ? 6.795 -3.327 -16.619 1.00 77.69 73 ARG A CA 1
ATOM 570 C C . ARG A 1 73 ? 8.152 -2.802 -17.088 1.00 77.69 73 ARG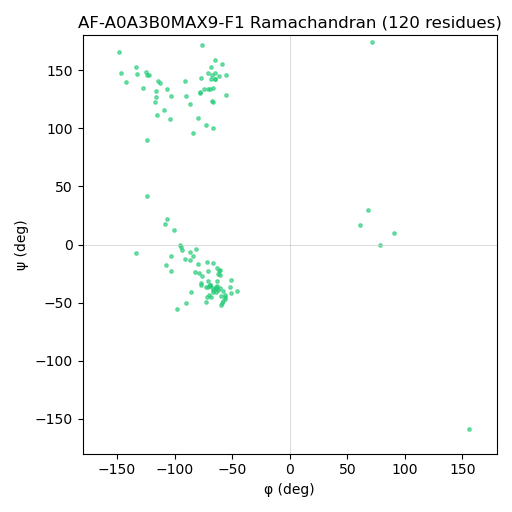 A C 1
ATOM 572 O O . ARG A 1 73 ? 8.614 -3.216 -18.141 1.00 77.69 73 ARG A O 1
ATOM 579 N N . ARG A 1 74 ? 8.798 -1.922 -16.322 1.00 73.75 74 ARG A N 1
ATOM 580 C CA . ARG A 1 74 ? 10.108 -1.359 -16.693 1.00 73.75 74 ARG A CA 1
ATOM 581 C C . ARG A 1 74 ? 11.234 -2.389 -16.638 1.00 73.75 74 ARG A C 1
ATOM 583 O O . ARG A 1 74 ? 12.156 -2.313 -17.438 1.00 73.75 74 ARG A O 1
ATOM 590 N N . VAL A 1 75 ? 11.175 -3.319 -15.687 1.00 74.62 75 VAL A N 1
ATOM 591 C CA . VAL A 1 75 ? 12.249 -4.298 -15.462 1.00 74.62 75 VAL A CA 1
ATOM 592 C C . VAL A 1 75 ? 12.094 -5.528 -16.356 1.00 74.62 75 VAL A C 1
ATOM 594 O O . VAL A 1 75 ? 13.084 -6.020 -16.891 1.00 74.62 75 VAL A O 1
ATOM 597 N N . PHE A 1 76 ? 10.869 -6.028 -16.528 1.00 79.94 76 PHE A N 1
ATOM 598 C CA . PHE A 1 76 ? 10.629 -7.337 -17.142 1.00 79.94 76 PHE A CA 1
ATOM 599 C C . PHE A 1 76 ? 10.040 -7.279 -18.550 1.00 79.94 76 PHE A C 1
ATOM 601 O O . PHE A 1 76 ? 10.115 -8.274 -19.271 1.00 79.94 76 PHE A O 1
ATOM 608 N N . LEU A 1 77 ? 9.466 -6.148 -18.977 1.00 79.25 77 LEU A N 1
ATOM 609 C CA . LEU A 1 77 ? 9.013 -6.010 -20.360 1.00 79.25 77 LEU A CA 1
ATOM 610 C C . LEU A 1 77 ? 10.122 -5.434 -21.234 1.00 79.25 77 LEU A C 1
ATOM 612 O O . LEU A 1 77 ? 10.864 -4.536 -20.843 1.00 79.25 77 LEU A O 1
ATOM 616 N N . LYS A 1 78 ? 10.211 -5.961 -22.458 1.00 79.00 78 LYS A N 1
ATOM 617 C CA . LYS A 1 78 ? 11.136 -5.478 -23.480 1.00 79.00 78 LYS A CA 1
ATOM 618 C C . LYS A 1 78 ? 10.724 -4.065 -23.898 1.00 79.00 78 LYS A C 1
ATOM 620 O O . LYS A 1 78 ? 9.805 -3.897 -24.694 1.00 79.00 78 LYS A O 1
ATOM 625 N N . ASP A 1 79 ? 11.413 -3.066 -23.361 1.00 75.00 79 ASP A N 1
ATOM 626 C CA . ASP A 1 79 ? 11.183 -1.651 -23.664 1.00 75.00 79 ASP A CA 1
ATOM 627 C C . ASP A 1 79 ? 11.948 -1.158 -24.902 1.00 75.00 79 ASP A C 1
ATOM 629 O O . ASP A 1 79 ? 11.652 -0.088 -25.429 1.00 75.00 79 ASP A O 1
ATOM 633 N N . ARG A 1 80 ? 12.911 -1.948 -25.392 1.00 76.56 80 ARG A N 1
ATOM 634 C CA . ARG A 1 80 ? 13.801 -1.578 -26.496 1.00 76.56 80 ARG A CA 1
ATOM 635 C C . ARG A 1 80 ? 14.229 -2.771 -27.345 1.00 76.56 80 ARG A C 1
ATOM 637 O O . ARG A 1 80 ? 14.098 -3.936 -26.962 1.00 76.56 80 ARG A O 1
ATOM 644 N N . SER A 1 81 ? 14.786 -2.481 -28.515 1.00 78.75 81 SER A N 1
ATOM 645 C CA . SER A 1 81 ? 15.446 -3.488 -29.347 1.00 78.75 81 SER A CA 1
ATOM 646 C C . SER A 1 81 ? 16.835 -3.798 -28.785 1.00 78.75 81 SER A C 1
ATOM 648 O O . SER A 1 81 ? 17.606 -2.887 -28.508 1.00 78.75 81 SER A O 1
ATOM 650 N N . TYR A 1 82 ? 17.148 -5.085 -28.624 1.00 81.31 82 TYR A N 1
ATOM 651 C CA . TYR A 1 82 ? 18.485 -5.561 -28.232 1.00 81.31 82 TYR A CA 1
ATOM 652 C C . TYR A 1 82 ? 19.354 -5.955 -29.430 1.00 81.31 82 TYR A C 1
ATOM 654 O O . TYR A 1 82 ? 20.475 -6.426 -29.252 1.00 81.31 82 TYR A O 1
ATOM 662 N N . LYS A 1 83 ? 18.807 -5.830 -30.644 1.00 87.19 83 LYS A N 1
ATOM 663 C CA . LYS A 1 83 ? 19.460 -6.168 -31.904 1.00 87.19 83 LYS A CA 1
ATOM 664 C C . LYS A 1 83 ? 19.005 -5.233 -33.007 1.00 87.19 83 LYS A C 1
ATOM 666 O O . LYS A 1 83 ? 17.833 -4.834 -33.008 1.00 87.19 83 LYS A O 1
ATOM 671 N N . ASP A 1 84 ? 19.901 -4.948 -33.942 1.00 82.81 84 ASP A N 1
ATOM 672 C CA . ASP A 1 84 ? 19.497 -4.369 -35.216 1.00 82.81 84 ASP A CA 1
ATOM 673 C C . ASP A 1 84 ? 18.665 -5.400 -35.996 1.00 82.81 84 ASP A C 1
ATOM 675 O O . ASP A 1 84 ? 18.992 -6.589 -36.042 1.00 82.81 84 ASP 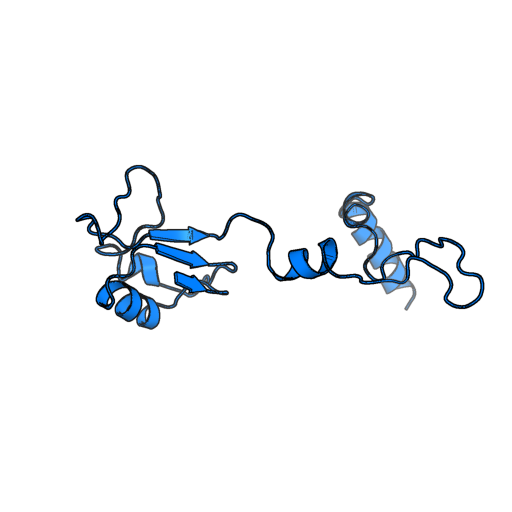A O 1
ATOM 679 N N . LYS A 1 85 ? 17.542 -4.958 -36.566 1.00 83.12 85 LYS A N 1
ATOM 680 C CA . LYS A 1 85 ? 16.606 -5.835 -37.283 1.00 83.12 85 LYS A CA 1
ATOM 681 C C . LYS A 1 85 ? 17.177 -6.315 -38.617 1.00 83.12 85 LYS A C 1
ATOM 683 O O . LYS A 1 85 ? 16.700 -7.326 -39.121 1.00 83.12 85 LYS A O 1
ATOM 688 N N . ILE A 1 86 ? 18.143 -5.584 -39.181 1.00 86.81 86 ILE A N 1
ATOM 689 C CA . ILE A 1 86 ? 18.719 -5.860 -40.502 1.00 86.81 86 ILE A CA 1
ATOM 690 C C . ILE A 1 86 ? 20.032 -6.638 -40.371 1.00 86.81 86 ILE A C 1
ATOM 692 O O . ILE A 1 86 ? 20.139 -7.721 -40.939 1.00 86.81 86 ILE A O 1
ATOM 696 N N . SER A 1 87 ? 21.014 -6.123 -39.617 1.00 86.25 87 SER A N 1
ATOM 697 C CA . SER A 1 87 ? 22.322 -6.787 -39.479 1.00 86.25 87 SER A CA 1
ATOM 698 C C . SER A 1 87 ? 22.312 -7.962 -38.495 1.00 86.25 87 SER A C 1
ATOM 700 O O . SER A 1 87 ? 23.127 -8.872 -38.608 1.00 86.25 87 SER A O 1
ATOM 702 N N . GLY A 1 88 ? 21.379 -7.975 -37.535 1.00 83.31 88 GLY A N 1
ATOM 703 C CA . GLY A 1 88 ? 21.311 -8.989 -36.480 1.00 83.31 88 GLY A CA 1
ATOM 704 C C . GLY A 1 88 ? 22.318 -8.788 -35.341 1.00 83.31 88 GLY A C 1
ATOM 705 O O . GLY A 1 88 ? 22.298 -9.565 -34.378 1.00 83.31 88 GLY A O 1
ATOM 706 N N . ASP A 1 89 ? 23.147 -7.742 -35.413 1.00 86.38 89 ASP A N 1
ATOM 707 C CA . ASP A 1 89 ? 24.132 -7.412 -34.386 1.00 86.38 89 ASP A CA 1
ATOM 708 C C . ASP A 1 89 ? 23.453 -7.020 -33.073 1.00 86.38 89 ASP A C 1
ATOM 710 O O . ASP A 1 89 ? 22.410 -6.358 -33.054 1.00 86.38 89 ASP A O 1
ATOM 714 N N . PHE A 1 90 ? 24.051 -7.424 -31.950 1.00 81.50 90 PHE A N 1
ATOM 715 C CA . PHE A 1 90 ? 23.577 -7.052 -30.620 1.00 81.50 90 PHE A CA 1
ATOM 716 C C . PHE A 1 90 ? 23.890 -5.580 -30.334 1.00 81.50 90 PHE A C 1
ATOM 718 O O . PHE A 1 90 ? 25.012 -5.226 -29.979 1.00 81.50 90 PHE A O 1
ATOM 725 N N . VAL A 1 91 ? 22.869 -4.731 -30.434 1.00 80.19 91 VAL A N 1
ATOM 726 C CA . VAL A 1 91 ? 22.936 -3.314 -30.070 1.00 80.19 91 VAL A CA 1
ATOM 727 C C . VAL A 1 91 ? 22.004 -3.093 -28.887 1.00 80.19 91 VAL A C 1
ATOM 729 O O . VAL A 1 91 ? 20.783 -3.201 -29.005 1.00 80.19 91 VAL A O 1
ATOM 732 N N . PHE A 1 92 ? 22.573 -2.808 -27.716 1.00 71.06 92 PHE A N 1
ATOM 733 C CA . PHE A 1 92 ? 21.794 -2.514 -26.518 1.00 71.06 92 PHE A CA 1
ATOM 734 C C . PHE A 1 92 ? 21.406 -1.031 -26.528 1.00 71.06 92 PHE A C 1
ATOM 736 O O . PHE A 1 92 ? 22.197 -0.176 -26.131 1.00 71.06 92 PHE A O 1
ATOM 743 N N . GLY A 1 93 ? 20.201 -0.712 -27.014 1.00 69.94 93 GLY A N 1
ATOM 744 C CA . GLY A 1 93 ? 19.699 0.668 -26.999 1.00 69.94 93 GLY A CA 1
ATOM 745 C C . GLY A 1 93 ? 19.624 1.237 -25.576 1.00 69.94 93 GLY A C 1
ATOM 746 O O . GLY A 1 93 ? 19.505 0.487 -24.606 1.00 69.94 93 GLY A O 1
ATOM 747 N N . THR A 1 94 ? 19.684 2.554 -25.409 1.00 69.25 94 THR A N 1
ATOM 748 C CA . THR A 1 94 ? 19.388 3.201 -24.120 1.00 69.25 94 THR A CA 1
ATOM 749 C C . THR A 1 94 ? 17.868 3.257 -23.898 1.00 69.25 94 THR A C 1
ATOM 751 O O . THR A 1 94 ? 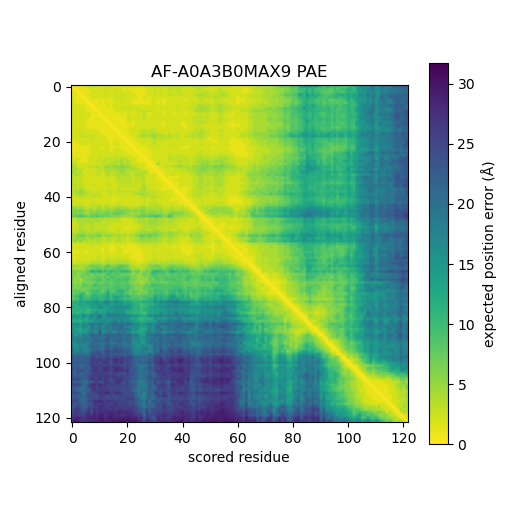17.119 3.408 -24.864 1.00 69.25 94 THR A O 1
ATOM 754 N N . PRO A 1 95 ? 17.367 3.079 -22.660 1.00 68.56 95 PRO A N 1
ATOM 755 C CA . PRO A 1 95 ? 15.941 3.231 -22.377 1.00 68.56 95 PRO A CA 1
ATOM 756 C C . PRO A 1 95 ? 15.536 4.699 -22.551 1.00 68.56 95 PRO A C 1
ATOM 758 O O . PRO A 1 95 ? 16.300 5.587 -22.177 1.00 68.56 95 PRO A O 1
ATOM 761 N N . ALA A 1 96 ? 14.315 4.963 -23.025 1.00 63.97 96 ALA A N 1
ATOM 762 C CA . ALA A 1 96 ? 13.793 6.331 -23.153 1.00 63.97 96 ALA A CA 1
ATOM 763 C C . ALA A 1 96 ? 13.697 7.081 -21.807 1.00 63.97 96 ALA A C 1
ATOM 765 O O . ALA A 1 96 ? 13.690 8.304 -21.773 1.00 63.97 96 ALA A O 1
ATOM 766 N N . TRP A 1 97 ? 13.626 6.345 -20.698 1.00 63.31 97 TRP A N 1
ATOM 767 C CA . TRP A 1 97 ? 13.518 6.858 -19.330 1.00 63.31 97 TRP A CA 1
ATOM 768 C C . TRP A 1 97 ? 14.863 6.850 -18.574 1.00 63.31 97 TRP A C 1
ATOM 770 O O . TRP A 1 97 ? 14.878 7.014 -17.356 1.00 63.31 97 TRP A O 1
ATOM 780 N N . GLY A 1 98 ? 15.982 6.639 -19.281 1.00 66.06 98 GLY A N 1
ATOM 781 C CA . GLY A 1 98 ? 17.310 6.491 -18.679 1.00 66.06 98 GLY A CA 1
ATOM 782 C C . GLY A 1 98 ? 17.479 5.168 -17.924 1.00 66.06 98 GLY A C 1
ATOM 783 O O . GLY A 1 98 ? 16.559 4.362 -17.810 1.00 66.06 98 GLY A O 1
ATOM 784 N N . ARG A 1 99 ? 18.680 4.872 -17.426 1.00 59.31 99 ARG A N 1
ATOM 785 C CA . ARG A 1 99 ? 18.918 3.693 -16.568 1.00 59.31 99 ARG A CA 1
ATOM 786 C C . ARG A 1 99 ? 18.258 3.925 -15.196 1.00 59.31 99 ARG A C 1
ATOM 788 O O . ARG A 1 99 ? 18.309 5.048 -14.707 1.00 59.31 99 ARG A O 1
ATOM 795 N N . PRO A 1 100 ? 17.745 2.895 -14.489 1.00 55.75 100 PRO A N 1
ATOM 796 C CA . PRO A 1 100 ? 17.228 3.063 -13.121 1.00 55.75 100 PRO A CA 1
ATOM 797 C C . PRO A 1 100 ? 18.207 3.766 -12.169 1.00 55.75 100 PRO A C 1
ATOM 799 O O . PRO A 1 100 ? 17.800 4.465 -11.250 1.00 55.75 100 PRO A O 1
ATOM 802 N N . THR A 1 101 ? 19.508 3.589 -12.406 1.00 56.53 101 THR A N 1
ATOM 803 C CA . THR A 1 101 ? 20.601 4.199 -11.648 1.00 56.53 101 THR A CA 1
ATOM 804 C C . THR A 1 101 ? 20.971 5.616 -12.079 1.00 56.53 101 THR A C 1
ATOM 806 O O . THR A 1 101 ? 21.734 6.266 -11.377 1.00 56.53 101 THR A O 1
ATOM 809 N N . GLU A 1 102 ? 20.453 6.125 -13.199 1.00 63.06 102 GLU A N 1
ATOM 810 C CA . GLU A 1 102 ? 20.737 7.492 -13.662 1.00 63.06 102 GLU A CA 1
ATOM 811 C C . GLU A 1 102 ? 20.070 8.557 -12.801 1.00 63.06 102 GLU A C 1
ATOM 813 O O . GLU A 1 102 ? 20.690 9.585 -12.555 1.00 63.06 102 GLU A O 1
ATOM 818 N N . VAL A 1 103 ? 18.902 8.262 -12.223 1.00 57.53 103 VAL A N 1
ATOM 819 C CA . VAL A 1 103 ? 18.261 9.129 -11.218 1.00 57.53 103 VAL A CA 1
ATOM 820 C C . VAL A 1 103 ? 19.147 9.302 -9.974 1.00 57.53 103 VAL A C 1
ATOM 822 O O . VAL A 1 103 ? 19.086 10.331 -9.316 1.00 57.53 103 VAL A O 1
ATOM 825 N N . TYR A 1 104 ? 20.019 8.330 -9.679 1.00 59.09 104 TYR A N 1
ATOM 826 C CA . TYR A 1 104 ? 20.979 8.398 -8.571 1.00 59.09 104 TYR A CA 1
ATOM 827 C C . TYR A 1 104 ? 22.365 8.923 -8.977 1.00 59.09 104 TYR A C 1
ATOM 829 O O . TYR A 1 104 ? 23.240 9.026 -8.119 1.00 59.09 104 TYR A O 1
ATOM 837 N N . LYS A 1 105 ? 22.612 9.228 -10.261 1.00 63.03 105 LYS A N 1
ATOM 838 C CA . LYS A 1 105 ? 23.905 9.795 -10.693 1.00 63.03 105 LYS A CA 1
ATOM 839 C C . LYS A 1 105 ? 24.038 11.271 -10.339 1.00 63.03 105 LYS A C 1
ATOM 841 O O . LYS A 1 105 ? 25.159 11.748 -10.188 1.00 63.03 105 LYS A O 1
ATOM 846 N N . VAL A 1 106 ? 22.917 11.980 -10.246 1.00 70.25 106 VAL A N 1
ATOM 847 C CA . VAL A 1 106 ? 22.882 13.428 -10.049 1.00 70.25 106 VAL A CA 1
ATOM 848 C C . VAL A 1 106 ? 22.225 13.701 -8.704 1.00 70.25 106 VAL A C 1
ATOM 850 O O . VAL A 1 106 ? 21.146 13.181 -8.420 1.00 70.25 106 VAL A O 1
ATOM 853 N N . SER A 1 107 ? 22.890 14.474 -7.844 1.00 77.50 107 SER A N 1
ATOM 854 C CA . SER A 1 107 ? 22.265 14.908 -6.598 1.00 77.50 107 SER A CA 1
ATOM 855 C C . SER A 1 107 ? 21.089 15.825 -6.914 1.00 77.50 107 SER A C 1
ATOM 857 O O . SER A 1 107 ? 21.125 16.595 -7.871 1.00 77.50 107 SER A O 1
ATOM 859 N N . TYR A 1 108 ? 20.062 15.779 -6.071 1.00 74.81 108 TYR A N 1
ATOM 860 C CA . TYR A 1 108 ? 18.880 16.628 -6.208 1.00 74.81 108 TYR A CA 1
ATOM 861 C C . TYR A 1 108 ? 19.243 18.118 -6.365 1.00 74.81 108 TYR A C 1
ATOM 863 O O . TYR A 1 108 ? 18.741 18.790 -7.257 1.00 74.81 108 TYR A O 1
ATOM 871 N N . SER A 1 109 ? 20.223 18.592 -5.590 1.00 82.62 109 SER A N 1
ATOM 872 C CA . SER A 1 109 ? 20.749 19.960 -5.669 1.00 82.62 109 SER A CA 1
ATOM 873 C C . SER A 1 109 ? 21.365 20.326 -7.023 1.00 82.62 109 SER A C 1
ATOM 875 O O . SER A 1 109 ? 21.231 21.460 -7.471 1.00 82.62 109 SER A O 1
ATOM 877 N N . ALA A 1 110 ? 22.052 19.386 -7.675 1.00 82.50 110 ALA A N 1
ATOM 878 C CA . ALA A 1 110 ? 22.652 19.624 -8.982 1.00 82.50 110 ALA A CA 1
ATOM 879 C C . ALA A 1 110 ? 21.575 19.680 -10.075 1.00 82.50 110 ALA A C 1
ATOM 881 O O . ALA A 1 110 ? 21.657 20.517 -10.965 1.00 82.50 110 ALA A O 1
ATOM 882 N N . MET A 1 111 ? 20.535 18.849 -9.953 1.00 79.56 111 MET A N 1
ATOM 883 C CA . MET A 1 111 ? 19.393 18.844 -10.869 1.00 79.56 111 MET A CA 1
ATOM 884 C C . MET A 1 111 ? 18.562 20.134 -10.760 1.00 79.56 111 MET A C 1
ATOM 886 O O . MET A 1 111 ? 18.161 20.690 -11.777 1.00 79.56 111 MET A O 1
ATOM 890 N N . GLU A 1 112 ? 18.342 20.652 -9.545 1.00 84.44 112 GLU A N 1
ATOM 891 C CA . GLU A 1 112 ? 17.668 21.945 -9.342 1.00 84.44 112 GLU A CA 1
ATOM 892 C C . GLU A 1 112 ? 18.467 23.121 -9.916 1.00 84.44 112 GLU A C 1
ATOM 894 O O . GLU A 1 112 ? 17.884 24.014 -10.529 1.00 84.44 112 GLU A O 1
ATOM 899 N N . ALA A 1 11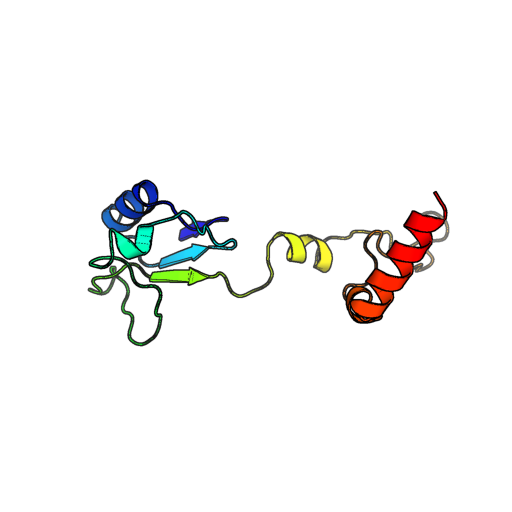3 ? 19.794 23.118 -9.751 1.00 86.94 113 ALA A N 1
ATOM 900 C CA . ALA A 1 113 ? 20.656 24.155 -10.313 1.00 86.94 113 ALA A CA 1
ATOM 901 C C . ALA A 1 113 ? 20.626 24.161 -11.850 1.00 86.94 113 ALA A C 1
ATOM 903 O O . ALA A 1 113 ? 20.623 25.227 -12.458 1.00 86.94 113 ALA A O 1
ATOM 904 N N . GLU A 1 114 ? 20.577 22.985 -12.477 1.00 84.31 114 GLU A N 1
ATOM 905 C CA . GLU A 1 114 ? 20.501 22.842 -13.934 1.00 84.31 114 GLU A CA 1
ATOM 906 C C . GLU A 1 114 ? 19.155 23.336 -14.484 1.00 84.31 114 GLU A C 1
ATOM 908 O O . GLU A 1 114 ? 19.127 24.145 -15.409 1.00 84.31 114 GLU A O 1
ATOM 913 N N . LEU A 1 115 ? 18.042 22.959 -13.847 1.00 81.75 115 LEU A N 1
ATOM 914 C CA . LEU A 1 115 ? 16.710 23.445 -14.221 1.00 81.75 115 LEU A CA 1
ATOM 915 C C . LEU A 1 115 ? 16.561 24.963 -14.036 1.00 81.75 115 LEU A C 1
ATOM 917 O O . LEU A 1 115 ? 15.900 25.613 -14.841 1.00 81.75 115 LEU A O 1
ATOM 921 N N . ALA A 1 116 ? 17.181 25.543 -13.003 1.00 81.69 116 ALA A N 1
ATOM 922 C CA . ALA A 1 116 ? 17.180 26.992 -12.803 1.00 81.69 116 ALA A CA 1
ATOM 923 C C . ALA A 1 116 ? 17.867 27.735 -13.965 1.00 81.69 116 ALA A C 1
ATOM 925 O O . ALA A 1 116 ? 17.367 28.762 -14.416 1.00 81.69 116 ALA A O 1
ATOM 926 N N . LEU A 1 117 ? 18.964 27.182 -14.496 1.00 83.56 117 LEU A N 1
ATOM 927 C CA . LEU A 1 117 ? 19.669 27.742 -15.653 1.00 83.56 117 LEU A CA 1
ATOM 928 C C . LEU A 1 117 ? 18.857 27.624 -16.950 1.00 83.56 117 LEU A C 1
ATOM 930 O O . LEU A 1 117 ? 18.910 28.525 -17.784 1.00 83.56 117 LEU A O 1
ATOM 934 N N . GLU A 1 118 ? 18.098 26.538 -17.128 1.00 78.38 118 GLU A N 1
ATOM 935 C CA . GLU A 1 118 ? 17.211 26.377 -18.287 1.00 78.38 118 GLU A CA 1
ATOM 936 C C . GLU A 1 118 ? 16.054 27.388 -18.268 1.00 78.38 118 GLU A C 1
ATOM 938 O O . GLU A 1 118 ? 15.718 27.947 -19.313 1.00 78.38 118 GLU A O 1
ATOM 943 N N . VAL A 1 119 ? 15.485 27.677 -17.093 1.00 75.19 119 VAL A N 1
ATOM 944 C CA . VAL A 1 119 ? 14.402 28.665 -16.930 1.00 75.19 119 VAL A CA 1
ATOM 945 C C . VAL A 1 119 ? 14.882 30.089 -17.217 1.00 75.19 119 VAL A C 1
ATOM 947 O O . VAL A 1 119 ? 14.148 30.850 -17.837 1.00 75.19 119 VAL A O 1
ATOM 950 N N . ASP A 1 120 ? 16.113 30.431 -16.835 1.00 64.88 120 ASP A N 1
ATOM 951 C CA . ASP A 1 120 ? 16.714 31.741 -17.131 1.00 64.88 120 ASP A CA 1
ATOM 952 C C . ASP A 1 120 ? 17.083 31.917 -18.618 1.00 64.88 120 ASP A C 1
ATOM 954 O O . ASP A 1 120 ? 17.348 33.032 -19.073 1.00 64.88 120 ASP A O 1
ATOM 958 N N . SER A 1 121 ? 17.122 30.823 -19.385 1.00 65.06 121 SER A N 1
ATOM 959 C CA . SER A 1 121 ? 17.468 30.822 -20.812 1.00 65.06 121 SER A CA 1
ATOM 960 C C . SER A 1 121 ? 16.262 30.905 -21.763 1.00 65.06 121 SER A C 1
ATOM 962 O O . SER A 1 121 ? 16.463 31.009 -22.978 1.00 65.06 121 SER A O 1
ATOM 964 N N . ALA A 1 122 ? 15.036 30.867 -21.226 1.00 52.34 122 ALA A N 1
ATOM 965 C CA . ALA A 1 122 ? 13.764 30.904 -21.956 1.00 52.34 122 ALA A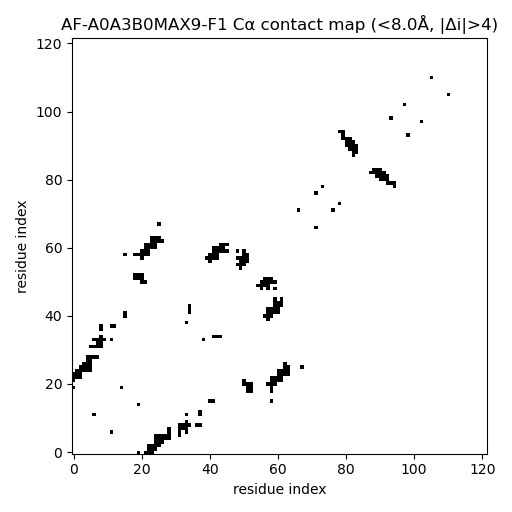 CA 1
ATOM 966 C C . ALA A 1 122 ? 13.066 32.271 -21.853 1.00 52.34 122 ALA A C 1
ATOM 968 O O . ALA A 1 122 ? 12.459 32.684 -22.870 1.00 52.34 122 ALA A O 1
#

Organism: NCBI:txid254356

Nearest PDB structures (foldseek):
  4p9c-assembly1_J  TM=7.829E-01  e=9.338E-02  Cyanophage S-TIM5
  1vq2-assembly1_A  TM=6.560E-01  e=2.482E-02  Tequatrovirus T4
  1wwr-assembly1_A  TM=6.796E-01  e=1.066E-01  Aquifex aeolicus
  8aw3-assembly1_2  TM=3.997E-01  e=1.066E-01  Trypanosoma brucei brucei
  1hrh-assembly1_A  TM=3.283E-01  e=8.450E+00  Human immunodeficiency virus 1

InterPro domains:
  IPR002125 Cytidine and deoxycytidylate deaminase domain [PS51747] (1-50)
  IPR016193 Cytidine deaminase-like [SSF53927] (1-44)

Radius of gyration: 22.65 Å; Cα contacts (8 Å, |Δi|>4): 144; chains: 1; bounding box: 42×50×57 Å

Foldseek 3Di:
DEEAEDDAQVVLVVCQVVQAFEYEYAYYDVPHCNCVVVVQAADQDPVPADGSVVVGRHRHYYYDDDQDPVNCCVPPPDQDDQADPPPRDGDDDAHPVGDPCVVVVDDPVRVVVVVVVVVVVD

Mean predicted aligned error: 10.8 Å

Solvent-accessible surface area (backbone atoms only — not comparable to full-atom values): 7401 Å² total; per-residue (Å²): 88,82,42,68,52,44,60,40,50,70,54,41,55,54,44,54,75,68,62,51,37,44,38,34,19,68,36,85,43,90,87,44,48,26,58,76,77,35,56,88,39,37,37,68,65,74,80,93,61,48,44,39,86,77,74,28,74,33,29,36,46,40,75,61,84,77,80,50,74,77,53,44,50,69,74,74,44,87,87,66,58,58,41,43,91,82,84,62,48,81,41,79,62,82,57,97,82,53,56,91,61,52,72,72,72,50,56,71,69,57,53,53,55,52,52,51,54,54,62,76,72,110

Secondary structure (DSSP, 8-state):
-EEEEPPPHHHHHHHHHTT--EEEEEE--TT--HHHHTTTTEE---TT---GGGT-SSEEEEE--S--HHHHHHHHS--S-SS-TTT-----PPPTT--TTTTTTS-HHHHHHHHHHHHHT-